Protein AF-A0A9D0C7S3-F1 (afdb_monomer_lite)

Structure (mmCIF, N/CA/C/O backbone):
data_AF-A0A9D0C7S3-F1
#
_entry.id   AF-A0A9D0C7S3-F1
#
loop_
_atom_site.group_PDB
_atom_site.id
_atom_site.type_symbol
_atom_site.label_atom_id
_atom_site.label_alt_id
_atom_site.label_comp_id
_atom_site.label_asym_id
_atom_site.label_entity_id
_atom_site.label_seq_id
_atom_site.pdbx_PDB_ins_code
_atom_site.Cartn_x
_atom_site.Cartn_y
_atom_site.Cartn_z
_atom_site.occupancy
_atom_site.B_iso_or_equiv
_atom_site.auth_seq_id
_atom_site.auth_comp_id
_atom_site.auth_asym_id
_atom_site.auth_atom_id
_atom_site.pdbx_PDB_model_num
ATOM 1 N N . ALA A 1 1 ? 7.004 -6.379 -4.469 1.00 51.72 1 ALA A N 1
ATOM 2 C CA . ALA A 1 1 ? 7.384 -7.611 -3.752 1.00 51.72 1 ALA A CA 1
ATOM 3 C C . ALA A 1 1 ? 6.707 -8.808 -4.405 1.00 51.72 1 ALA A C 1
ATOM 5 O O . ALA A 1 1 ? 7.232 -9.228 -5.417 1.00 51.72 1 ALA A O 1
ATOM 6 N N . ALA A 1 2 ? 5.529 -9.273 -3.965 1.00 54.81 2 ALA A N 1
ATOM 7 C CA . ALA A 1 2 ? 4.879 -10.449 -4.567 1.00 54.81 2 ALA A CA 1
ATOM 8 C C . ALA A 1 2 ? 4.613 -10.306 -6.079 1.00 54.81 2 ALA A C 1
ATOM 10 O O . ALA A 1 2 ? 5.083 -11.131 -6.844 1.00 54.81 2 ALA A O 1
ATOM 11 N N . ALA A 1 3 ? 3.958 -9.227 -6.527 1.00 59.25 3 ALA A N 1
ATOM 12 C CA . ALA A 1 3 ? 3.681 -9.011 -7.956 1.00 59.25 3 ALA A CA 1
ATOM 13 C C . ALA A 1 3 ? 4.949 -8.980 -8.833 1.00 59.25 3 ALA A C 1
ATOM 15 O O . ALA A 1 3 ? 4.932 -9.460 -9.954 1.00 59.25 3 ALA A O 1
ATOM 16 N N . GLN A 1 4 ? 6.053 -8.462 -8.291 1.00 62.53 4 GLN A N 1
ATOM 17 C CA . GLN A 1 4 ? 7.332 -8.373 -8.995 1.00 62.53 4 GLN A CA 1
ATOM 18 C C . GLN A 1 4 ? 8.032 -9.739 -9.031 1.00 62.53 4 GLN A C 1
ATOM 20 O O . GLN A 1 4 ? 8.430 -10.186 -10.090 1.00 62.53 4 GLN A O 1
ATOM 25 N N . ALA A 1 5 ? 8.055 -10.462 -7.904 1.00 66.69 5 ALA A N 1
ATOM 26 C CA . ALA A 1 5 ? 8.609 -11.812 -7.831 1.00 66.69 5 ALA A CA 1
ATOM 27 C C . ALA A 1 5 ? 7.853 -12.809 -8.727 1.00 66.69 5 ALA A C 1
ATOM 29 O O . ALA A 1 5 ? 8.477 -13.604 -9.419 1.00 66.69 5 ALA A O 1
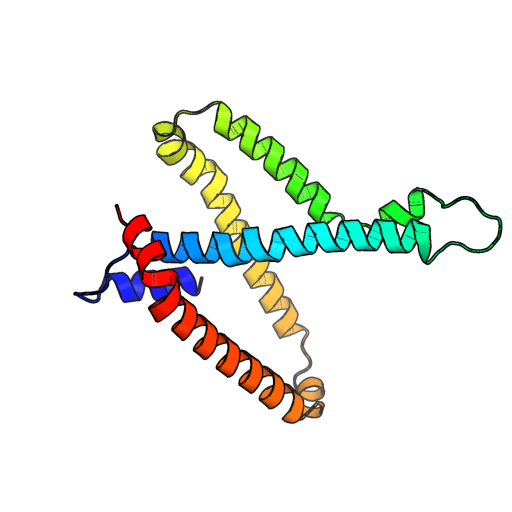ATOM 30 N N . TYR A 1 6 ? 6.516 -12.758 -8.744 1.00 64.44 6 TYR A N 1
ATOM 31 C CA . TYR A 1 6 ? 5.710 -13.614 -9.619 1.00 64.44 6 TYR A CA 1
ATOM 32 C C . TYR A 1 6 ? 5.782 -13.180 -11.090 1.00 64.44 6 TYR A C 1
ATOM 34 O O . TYR A 1 6 ? 5.777 -14.044 -11.961 1.00 64.44 6 TYR A O 1
ATOM 42 N N . GLY A 1 7 ? 5.902 -11.877 -11.369 1.00 63.47 7 GLY A N 1
ATOM 43 C CA . GLY A 1 7 ? 6.165 -11.364 -12.715 1.00 63.47 7 GLY A CA 1
ATOM 44 C C . GLY A 1 7 ? 7.500 -11.868 -13.269 1.00 63.47 7 GLY A C 1
ATOM 45 O O . GLY A 1 7 ? 7.532 -12.428 -14.359 1.00 63.47 7 GLY A O 1
ATOM 46 N N . ASP A 1 8 ? 8.578 -11.771 -12.487 1.00 65.81 8 ASP A N 1
ATOM 47 C CA . ASP A 1 8 ? 9.913 -12.244 -12.878 1.00 65.81 8 ASP A CA 1
ATOM 48 C C . ASP A 1 8 ? 9.941 -13.766 -13.111 1.00 65.81 8 ASP A C 1
ATOM 50 O O . ASP A 1 8 ? 10.595 -14.247 -14.036 1.00 65.81 8 ASP A O 1
ATOM 54 N N . MET A 1 9 ? 9.193 -14.542 -12.317 1.00 63.41 9 MET A N 1
ATOM 55 C CA . MET A 1 9 ? 9.040 -15.990 -12.526 1.00 63.41 9 MET A CA 1
ATOM 56 C C . MET A 1 9 ? 8.256 -16.317 -13.805 1.00 63.41 9 MET A C 1
ATOM 58 O O . MET A 1 9 ? 8.630 -17.238 -14.529 1.00 63.41 9 MET A O 1
ATOM 62 N N . ALA A 1 10 ? 7.193 -15.563 -14.103 1.00 62.16 10 ALA A N 1
ATOM 63 C CA . ALA A 1 10 ? 6.387 -15.749 -15.309 1.00 62.16 10 ALA A CA 1
ATOM 64 C C . ALA A 1 10 ? 7.137 -15.347 -16.593 1.00 62.16 10 ALA A C 1
ATOM 66 O O . ALA A 1 10 ? 6.912 -15.956 -17.635 1.00 62.16 10 ALA A O 1
ATOM 67 N N . ALA A 1 11 ? 8.084 -14.404 -16.508 1.00 59.38 11 ALA A N 1
ATOM 68 C CA . ALA A 1 11 ? 8.926 -13.974 -17.630 1.00 59.38 11 ALA A CA 1
ATOM 69 C C . ALA A 1 11 ? 9.761 -15.104 -18.259 1.00 59.38 11 ALA A C 1
ATOM 71 O O . ALA A 1 11 ? 10.157 -15.015 -19.417 1.00 59.38 11 ALA A O 1
ATOM 72 N N . HIS A 1 12 ? 10.050 -16.158 -17.490 1.00 60.78 12 HIS A N 1
ATOM 73 C CA . HIS A 1 12 ? 10.902 -17.272 -17.911 1.00 60.78 12 HIS A CA 1
ATOM 74 C C . HIS A 1 12 ? 10.109 -18.459 -18.489 1.00 60.78 12 HIS A C 1
ATOM 76 O O . HIS A 1 12 ? 10.708 -19.470 -18.859 1.00 60.78 12 HIS A O 1
ATOM 82 N N . VAL A 1 13 ? 8.775 -18.362 -18.576 1.00 66.50 13 VAL A N 1
ATOM 83 C CA . VAL A 1 13 ? 7.910 -19.424 -19.108 1.00 66.50 13 VAL A CA 1
ATOM 84 C C . VAL A 1 13 ? 7.493 -19.084 -20.547 1.00 66.50 13 VAL A C 1
ATOM 86 O O . VAL A 1 13 ? 6.809 -18.081 -20.762 1.00 66.50 13 VAL A O 1
ATOM 89 N N . PRO A 1 14 ? 7.859 -19.900 -21.555 1.00 49.22 14 PRO A N 1
ATOM 90 C CA . PRO A 1 14 ? 7.465 -19.645 -22.936 1.00 49.22 14 PRO A CA 1
ATOM 91 C C . PRO A 1 14 ? 5.946 -19.808 -23.107 1.00 49.22 14 PRO A C 1
ATOM 93 O O . PRO A 1 14 ? 5.389 -20.850 -22.768 1.00 49.22 14 PRO A O 1
ATOM 96 N N . GLY A 1 15 ? 5.282 -18.781 -23.652 1.00 60.31 15 GLY A N 1
ATOM 97 C CA . GLY A 1 15 ? 3.849 -18.805 -23.986 1.00 60.31 15 GLY A CA 1
ATOM 98 C C . GLY A 1 15 ? 2.935 -17.916 -23.134 1.00 60.31 15 GLY A C 1
ATOM 99 O O . GLY A 1 15 ? 1.729 -17.925 -23.366 1.00 60.31 15 GLY A O 1
ATOM 100 N N . ILE A 1 16 ? 3.468 -17.137 -22.184 1.00 59.12 16 ILE A N 1
ATOM 101 C CA . ILE A 1 16 ? 2.689 -16.135 -21.438 1.00 59.12 16 ILE A CA 1
ATOM 102 C C . ILE A 1 16 ? 2.836 -14.766 -22.129 1.00 59.12 16 ILE A C 1
ATOM 104 O O . ILE A 1 16 ? 3.937 -14.216 -22.131 1.00 59.12 16 ILE A O 1
ATOM 108 N N . PRO A 1 17 ? 1.771 -14.201 -22.727 1.00 57.56 17 PRO A N 1
ATOM 109 C CA . PRO A 1 17 ? 1.800 -12.827 -23.223 1.00 57.56 17 PRO A CA 1
ATOM 110 C C . PRO A 1 17 ? 1.793 -11.825 -22.051 1.00 57.56 17 PRO A C 1
ATOM 112 O O . PRO A 1 17 ? 0.954 -11.933 -21.155 1.00 57.56 17 PRO A O 1
ATOM 115 N N . GLY A 1 18 ? 2.713 -10.853 -22.067 1.00 60.31 18 GLY A N 1
ATOM 116 C CA . GLY A 1 18 ? 2.816 -9.755 -21.088 1.00 60.31 18 GLY A CA 1
ATOM 117 C C . GLY A 1 18 ? 4.186 -9.649 -20.404 1.00 60.31 18 GLY A C 1
ATOM 118 O O . GLY A 1 18 ? 4.882 -10.649 -20.230 1.00 60.31 18 GLY A O 1
ATOM 119 N N . SER A 1 19 ? 4.591 -8.435 -20.016 1.00 66.69 19 SER A N 1
ATOM 120 C CA . SER A 1 19 ? 5.846 -8.203 -19.287 1.00 66.69 19 SER A CA 1
ATOM 121 C C . SER A 1 19 ? 5.642 -8.223 -17.758 1.00 66.69 19 SER A C 1
ATOM 123 O O . SER A 1 19 ? 4.546 -7.931 -17.266 1.00 66.69 19 SER A O 1
ATOM 125 N N . PRO A 1 20 ? 6.686 -8.522 -16.957 1.00 65.44 20 PRO A N 1
ATOM 126 C CA . PRO A 1 20 ? 6.638 -8.399 -15.493 1.00 65.44 20 PRO A CA 1
ATOM 127 C C . PRO A 1 20 ? 6.241 -6.998 -15.033 1.00 65.44 20 PRO A C 1
ATOM 129 O O . PRO A 1 20 ? 5.558 -6.830 -14.018 1.00 65.44 20 PRO A O 1
ATOM 132 N N . ASP A 1 21 ? 6.651 -5.995 -15.807 1.00 66.12 21 ASP A N 1
ATOM 133 C CA . ASP A 1 21 ? 6.321 -4.606 -15.559 1.00 66.12 21 ASP A CA 1
ATOM 134 C C . ASP A 1 21 ? 4.814 -4.380 -15.681 1.00 66.12 21 ASP A C 1
ATOM 136 O O . ASP A 1 21 ? 4.244 -3.753 -14.794 1.00 66.12 2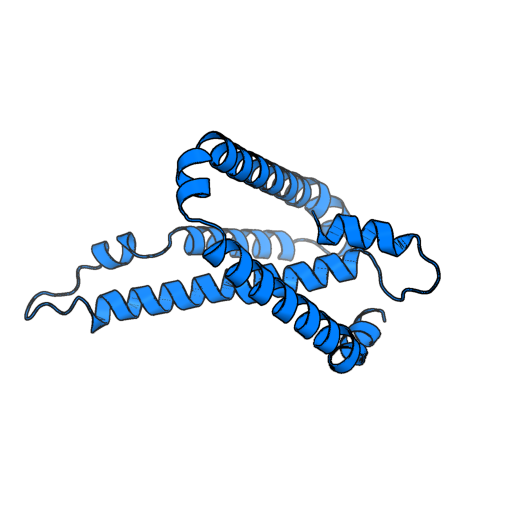1 ASP A O 1
ATOM 140 N N . ASP A 1 22 ? 4.131 -4.962 -16.670 1.00 67.94 22 ASP A N 1
ATOM 141 C CA . ASP A 1 22 ? 2.675 -4.819 -16.848 1.00 67.94 22 ASP A CA 1
ATOM 142 C C . ASP A 1 22 ? 1.891 -5.368 -15.654 1.00 67.94 22 ASP A C 1
ATOM 144 O O . ASP A 1 22 ? 0.934 -4.745 -15.183 1.00 67.94 22 ASP A O 1
ATOM 148 N N . ALA A 1 23 ? 2.342 -6.488 -15.082 1.00 68.50 23 ALA A N 1
ATOM 149 C CA . ALA A 1 23 ? 1.760 -7.041 -13.862 1.00 68.50 23 ALA A CA 1
ATOM 150 C C . ALA A 1 23 ? 1.973 -6.109 -12.655 1.00 68.50 23 ALA A C 1
ATOM 152 O O . ALA A 1 23 ? 1.072 -5.913 -11.830 1.00 68.50 23 ALA A O 1
ATOM 153 N N . VAL A 1 24 ? 3.152 -5.490 -12.548 1.00 69.56 24 VAL A N 1
ATOM 154 C CA . VAL A 1 24 ? 3.460 -4.512 -11.497 1.00 69.56 24 VAL A CA 1
ATOM 155 C C . VAL A 1 24 ? 2.672 -3.213 -11.695 1.00 69.56 24 VAL A C 1
ATOM 157 O O . VAL A 1 24 ? 2.178 -2.655 -10.708 1.00 69.56 24 VAL A O 1
ATOM 160 N N . TRP A 1 25 ? 2.505 -2.744 -12.932 1.00 68.56 25 TRP A N 1
ATOM 161 C CA . TRP A 1 25 ? 1.705 -1.573 -13.288 1.00 68.56 25 TRP A CA 1
ATOM 162 C C . TRP A 1 25 ? 0.230 -1.812 -12.992 1.00 68.56 25 TRP A C 1
ATOM 164 O O . TRP A 1 25 ? -0.367 -1.027 -12.254 1.00 68.56 25 TRP A O 1
ATOM 174 N N . GLY A 1 26 ? -0.331 -2.932 -13.451 1.00 69.75 26 GLY A N 1
ATOM 175 C CA . GLY A 1 26 ? -1.708 -3.335 -13.171 1.00 69.75 26 GLY A CA 1
ATOM 176 C C . GLY A 1 26 ? -1.978 -3.464 -11.671 1.00 69.75 26 GLY A C 1
ATOM 177 O O . GLY A 1 26 ? -2.943 -2.898 -11.155 1.00 69.75 26 GLY A O 1
ATOM 178 N N . PHE A 1 27 ? -1.077 -4.112 -10.926 1.00 72.88 27 PHE A N 1
ATOM 179 C CA . PHE A 1 27 ? -1.181 -4.197 -9.468 1.00 72.88 27 PHE A CA 1
ATOM 180 C C . PHE A 1 27 ? -1.101 -2.824 -8.790 1.00 72.88 27 PHE A C 1
ATOM 182 O O . PHE A 1 27 ? -1.840 -2.555 -7.842 1.00 72.88 27 PHE A O 1
ATOM 189 N N . THR A 1 28 ? -0.213 -1.944 -9.256 1.00 67.88 28 THR A N 1
ATOM 190 C CA . THR A 1 28 ? -0.059 -0.591 -8.704 1.00 67.88 28 THR A CA 1
ATOM 191 C C . THR A 1 28 ? -1.300 0.256 -8.976 1.00 67.88 28 THR A C 1
ATOM 193 O O . THR A 1 28 ? -1.792 0.911 -8.059 1.00 67.88 28 THR A O 1
ATOM 196 N N . LEU A 1 29 ? -1.855 0.191 -10.186 1.00 69.75 29 LEU A N 1
ATOM 197 C CA . LEU A 1 29 ? -3.106 0.857 -10.545 1.00 69.75 29 LEU A CA 1
ATOM 198 C C . LEU A 1 29 ? -4.261 0.360 -9.674 1.00 69.75 29 LEU A C 1
ATOM 200 O O . LEU A 1 29 ? -4.919 1.151 -9.010 1.00 69.75 29 LEU A O 1
ATOM 204 N N . MET A 1 30 ? -4.463 -0.950 -9.585 1.00 72.38 30 MET A N 1
ATOM 205 C CA . MET A 1 30 ? -5.564 -1.526 -8.809 1.00 72.38 30 MET A CA 1
ATOM 206 C C . MET A 1 30 ? -5.442 -1.230 -7.310 1.00 72.38 30 MET A C 1
ATOM 208 O O . MET A 1 30 ? -6.403 -0.829 -6.655 1.00 72.38 30 MET A O 1
ATOM 212 N N . LYS A 1 31 ? -4.250 -1.426 -6.742 1.00 73.31 31 LYS A N 1
ATOM 213 C CA . LYS A 1 31 ? -4.049 -1.358 -5.294 1.00 73.31 31 LYS A CA 1
ATOM 214 C C . LYS A 1 31 ? -3.784 0.060 -4.805 1.00 73.31 31 LYS A C 1
ATOM 216 O O . LYS A 1 31 ? -4.434 0.512 -3.870 1.00 73.31 31 LYS A O 1
ATOM 221 N N . VAL A 1 32 ? -2.830 0.757 -5.413 1.00 67.88 32 VAL A N 1
ATOM 222 C CA . VAL A 1 32 ? -2.406 2.076 -4.929 1.00 67.88 32 VAL A CA 1
ATOM 223 C C . VAL A 1 32 ? -3.388 3.139 -5.404 1.00 67.88 32 VAL A C 1
ATOM 225 O O . VAL A 1 32 ? -3.908 3.896 -4.590 1.00 67.88 32 VAL A O 1
ATOM 228 N N . VAL A 1 33 ? -3.703 3.162 -6.702 1.00 64.12 33 VAL A N 1
ATOM 229 C CA . VAL A 1 33 ? -4.628 4.162 -7.259 1.00 64.12 33 VAL A CA 1
ATOM 230 C C . VAL A 1 33 ? -6.084 3.794 -6.954 1.00 64.12 33 VAL A C 1
ATOM 232 O O . VAL A 1 33 ? -6.858 4.638 -6.521 1.00 64.12 33 VAL A O 1
ATOM 235 N N . GLY A 1 34 ? -6.463 2.528 -7.115 1.00 68.38 34 GLY A N 1
ATOM 236 C CA . GLY A 1 34 ? -7.849 2.083 -6.965 1.00 68.38 34 GLY A CA 1
ATOM 237 C C . GLY A 1 34 ? -8.315 1.887 -5.523 1.00 68.38 34 GLY A C 1
ATOM 238 O O . GLY A 1 34 ? -9.472 2.138 -5.217 1.00 68.38 34 GLY A O 1
ATOM 239 N N . ARG A 1 35 ? -7.451 1.462 -4.600 1.00 74.50 35 ARG A N 1
ATOM 240 C CA . ARG A 1 35 ? -7.867 1.235 -3.207 1.00 74.50 35 ARG A CA 1
ATOM 241 C C . ARG A 1 35 ? -7.338 2.311 -2.276 1.00 74.50 35 ARG A C 1
ATOM 243 O O . ARG A 1 35 ? -8.117 2.905 -1.538 1.00 74.50 35 ARG A O 1
ATOM 250 N N . ASP A 1 36 ? -6.034 2.569 -2.299 1.00 75.69 36 ASP A N 1
ATOM 251 C CA . ASP A 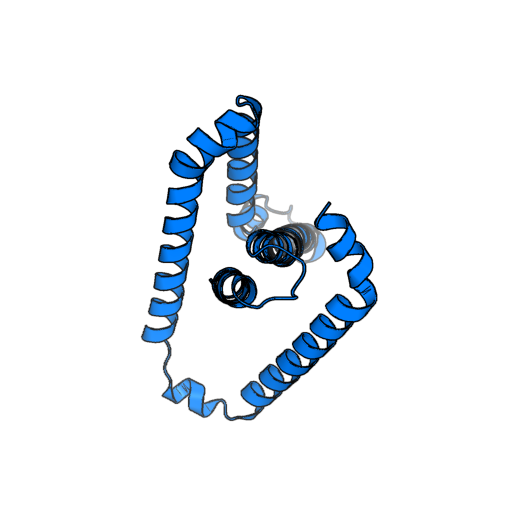1 36 ? -5.419 3.428 -1.285 1.00 75.69 36 ASP A CA 1
ATOM 252 C C . ASP A 1 36 ? -5.850 4.908 -1.445 1.00 75.69 36 ASP A C 1
ATOM 254 O O . ASP A 1 36 ? -6.155 5.562 -0.445 1.00 75.69 36 ASP A O 1
ATOM 258 N N . ILE A 1 37 ? -6.000 5.419 -2.678 1.00 73.75 37 ILE A N 1
ATOM 259 C CA . ILE A 1 37 ? -6.556 6.770 -2.924 1.00 73.75 37 ILE A CA 1
ATOM 260 C C . ILE A 1 37 ? -8.039 6.848 -2.540 1.00 73.75 37 ILE A C 1
ATOM 262 O O . ILE A 1 37 ? -8.451 7.802 -1.878 1.00 73.75 37 ILE A O 1
ATOM 266 N N . TRP A 1 38 ? -8.843 5.844 -2.900 1.00 76.81 38 TRP A N 1
ATOM 267 C CA . TRP A 1 38 ? -10.271 5.820 -2.569 1.00 76.81 38 TRP A CA 1
ATOM 268 C C . TRP A 1 38 ? -10.524 5.770 -1.061 1.00 76.81 38 TRP A C 1
ATOM 270 O O . TRP A 1 38 ? -11.434 6.445 -0.583 1.00 76.81 38 TRP A O 1
ATOM 280 N N . ILE A 1 39 ? -9.695 5.054 -0.295 1.00 78.38 39 ILE A N 1
ATOM 281 C CA . ILE A 1 39 ? -9.733 5.101 1.175 1.00 78.38 39 ILE A CA 1
ATOM 282 C C . ILE A 1 39 ? -9.467 6.528 1.673 1.00 78.38 39 ILE A C 1
ATOM 284 O O . ILE A 1 39 ? -10.168 6.993 2.569 1.00 78.38 39 ILE A O 1
ATOM 288 N N . GLY A 1 40 ? -8.504 7.246 1.084 1.00 73.19 40 GLY A N 1
ATOM 289 C CA . GLY A 1 40 ? -8.236 8.649 1.414 1.00 73.19 40 GLY A CA 1
ATOM 290 C C . GLY A 1 40 ? -9.437 9.568 1.158 1.00 73.19 40 GLY A C 1
ATOM 291 O O . GLY A 1 40 ? -9.790 10.371 2.022 1.00 73.19 40 GLY A O 1
ATOM 292 N N . ILE A 1 41 ? -10.105 9.404 0.011 1.00 79.25 41 ILE A N 1
ATOM 293 C CA . ILE A 1 41 ? -11.318 10.157 -0.350 1.00 79.25 41 ILE A CA 1
ATOM 294 C C . ILE A 1 41 ? -12.454 9.854 0.633 1.00 79.25 41 ILE A C 1
ATOM 296 O O . ILE A 1 41 ? -13.039 10.774 1.203 1.00 79.25 41 ILE A O 1
ATOM 300 N N . TRP A 1 42 ? -12.746 8.576 0.887 1.00 80.50 42 TRP A N 1
ATOM 301 C CA . TRP A 1 42 ? -13.799 8.181 1.825 1.00 80.50 42 TRP A CA 1
ATOM 302 C C . TRP A 1 42 ? -13.512 8.642 3.251 1.00 80.50 42 TRP A C 1
ATOM 304 O O . TRP A 1 42 ? -14.428 9.067 3.949 1.00 80.50 42 TRP A O 1
ATOM 314 N N . ALA A 1 43 ? -12.253 8.629 3.681 1.00 75.06 43 ALA A N 1
ATOM 315 C CA . ALA A 1 43 ? -11.879 9.141 4.990 1.00 75.06 43 ALA A CA 1
ATOM 316 C C . ALA A 1 43 ? -12.064 10.667 5.095 1.00 75.06 43 ALA A C 1
ATOM 318 O O . ALA A 1 43 ? -12.506 11.153 6.135 1.00 75.06 43 ALA A O 1
ATOM 319 N N . PHE A 1 44 ? -11.805 11.425 4.022 1.00 73.06 44 PHE A N 1
ATOM 320 C CA . PHE A 1 44 ? -12.120 12.857 3.961 1.00 73.06 44 PHE A CA 1
ATOM 321 C C . PHE A 1 44 ? -13.631 13.115 4.030 1.00 73.06 44 PHE A C 1
ATOM 323 O O . PHE A 1 44 ? -14.079 13.933 4.833 1.00 73.06 44 PHE A O 1
ATOM 330 N N . VAL A 1 45 ? -14.423 12.363 3.259 1.00 80.75 45 VAL A N 1
ATOM 331 C CA . VAL A 1 45 ? -15.893 12.432 3.295 1.00 80.75 45 VAL A CA 1
ATOM 332 C C . VAL A 1 45 ? -16.415 12.116 4.698 1.00 80.75 45 VAL A C 1
ATOM 334 O O . VAL A 1 45 ? -17.206 12.880 5.247 1.00 80.75 45 VAL A O 1
ATOM 337 N N . MET A 1 46 ? -15.926 11.046 5.327 1.00 76.88 46 MET A N 1
ATOM 338 C CA . MET A 1 46 ? -16.315 10.665 6.687 1.00 76.88 46 MET A CA 1
ATOM 339 C C . MET A 1 46 ? -15.887 11.698 7.734 1.00 76.88 46 MET A C 1
ATOM 341 O O . MET A 1 46 ? -16.635 11.933 8.680 1.00 76.88 46 MET A O 1
ATOM 345 N N . ALA A 1 47 ? -14.740 12.366 7.567 1.00 70.31 47 ALA A N 1
ATOM 346 C CA . ALA A 1 47 ? -14.334 13.467 8.440 1.00 70.31 47 ALA A CA 1
ATOM 347 C C . ALA A 1 47 ? -15.295 14.666 8.329 1.00 70.31 47 ALA A C 1
ATOM 349 O O . ALA A 1 47 ? -15.702 15.223 9.349 1.00 70.31 47 ALA A O 1
ATOM 350 N N . ILE A 1 48 ? -15.726 15.027 7.115 1.00 70.56 48 ILE A N 1
ATOM 351 C CA . ILE A 1 48 ? -16.727 16.086 6.897 1.00 70.56 48 ILE A CA 1
ATOM 352 C C . ILE A 1 48 ? -18.079 15.685 7.495 1.00 70.56 48 ILE A C 1
ATOM 354 O O . ILE A 1 48 ? -18.684 16.470 8.222 1.00 70.56 48 ILE A O 1
ATOM 358 N N . ILE A 1 49 ? -18.547 14.460 7.243 1.00 75.88 49 ILE A N 1
ATOM 359 C CA . ILE A 1 49 ? -19.822 13.962 7.781 1.00 75.88 49 ILE A CA 1
ATOM 360 C C . ILE A 1 49 ? -19.782 13.924 9.310 1.00 75.88 49 ILE A C 1
ATOM 362 O O . ILE A 1 49 ? -20.700 14.412 9.965 1.00 75.88 49 ILE A O 1
ATOM 366 N N . SER A 1 50 ? -18.708 13.395 9.896 1.00 68.94 50 SER A N 1
ATOM 367 C CA . SER A 1 50 ? -18.540 13.331 11.347 1.00 68.94 50 SER A CA 1
ATOM 368 C C . SER A 1 50 ? -18.615 14.719 11.983 1.0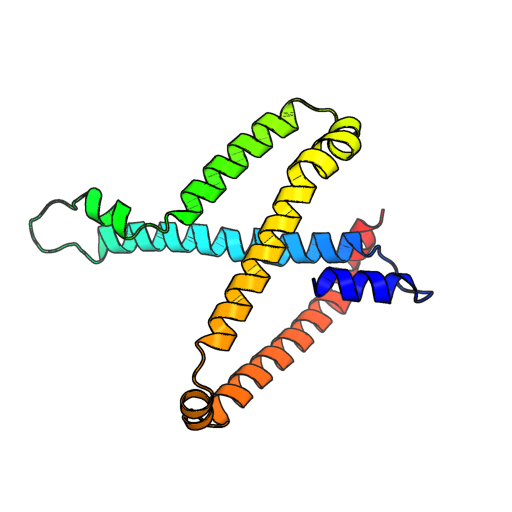0 68.94 50 SER A C 1
ATOM 370 O O . SER A 1 50 ? -19.274 14.895 13.003 1.00 68.94 50 SER A O 1
ATOM 372 N N . THR A 1 51 ? -17.999 15.716 11.356 1.00 63.62 51 THR A N 1
ATOM 373 C CA . THR A 1 51 ? -17.898 17.073 11.909 1.00 63.62 51 THR A CA 1
ATOM 374 C C . THR A 1 51 ? -19.127 17.934 11.621 1.00 63.62 51 THR A C 1
ATOM 376 O O . THR A 1 51 ? -19.458 18.813 12.413 1.00 63.62 51 THR A O 1
ATOM 379 N N . THR A 1 52 ? -19.844 17.664 10.528 1.00 65.56 52 THR A N 1
ATOM 380 C CA . THR A 1 52 ? -21.034 18.431 10.119 1.00 65.56 52 THR A CA 1
ATOM 381 C C . THR A 1 52 ? -22.331 17.834 10.667 1.00 65.56 52 THR A C 1
ATOM 383 O O . THR A 1 52 ? -23.279 18.567 10.954 1.00 65.56 52 THR A O 1
ATOM 386 N N . PHE A 1 53 ? -22.393 16.507 10.801 1.00 63.69 53 PHE A N 1
ATOM 387 C CA . PHE A 1 53 ? -23.624 15.778 11.108 1.00 63.69 53 PHE A CA 1
ATOM 388 C C . PHE A 1 53 ? -23.592 15.088 12.476 1.00 63.69 53 PHE A C 1
ATOM 390 O O . PHE A 1 53 ? -24.570 15.180 13.211 1.00 63.69 53 PHE A O 1
ATOM 397 N N . TRP A 1 54 ? -22.484 14.433 12.845 1.00 61.72 54 TRP A N 1
ATOM 398 C CA . TRP A 1 54 ? -22.417 13.619 14.069 1.00 61.72 54 TRP A CA 1
ATOM 399 C C . TRP A 1 54 ? -22.095 14.433 15.334 1.00 61.72 54 TRP A C 1
ATOM 401 O O . TRP A 1 54 ? -22.693 14.199 16.378 1.00 61.72 54 TRP A O 1
ATOM 411 N N . ASP A 1 55 ? -21.218 15.437 15.242 1.00 56.78 55 ASP A N 1
ATOM 412 C CA . ASP A 1 55 ? -20.849 16.307 16.376 1.00 56.78 55 ASP A CA 1
ATOM 413 C C . ASP A 1 55 ? -21.685 17.588 16.502 1.00 56.78 55 ASP A C 1
ATOM 415 O O . ASP A 1 55 ? -21.307 18.537 17.194 1.00 56.78 55 ASP A O 1
ATOM 419 N N . ARG A 1 56 ? -22.877 17.626 15.897 1.00 55.41 56 ARG A N 1
ATOM 420 C CA . ARG A 1 56 ? -23.863 18.679 16.175 1.00 55.41 56 ARG A CA 1
ATOM 421 C C . ARG A 1 56 ? -24.430 18.510 17.594 1.00 55.41 56 ARG A C 1
ATOM 423 O O . ARG A 1 56 ? -25.577 18.117 17.785 1.00 55.41 56 ARG A O 1
ATOM 430 N N . LYS A 1 57 ? -23.646 18.852 18.620 1.00 53.22 57 LYS A N 1
ATOM 431 C CA . LYS A 1 57 ? -24.191 19.151 19.949 1.00 53.22 57 LYS A CA 1
ATOM 432 C C . LYS A 1 57 ? -24.922 20.488 19.876 1.00 53.22 57 LYS A C 1
ATOM 434 O O . LYS A 1 57 ? -24.359 21.496 19.452 1.00 53.22 57 LYS A O 1
ATOM 439 N N . SER A 1 58 ? -26.196 20.455 20.262 1.00 47.19 58 SER A N 1
ATOM 440 C CA . SER A 1 58 ? -27.121 21.589 20.298 1.00 47.19 58 SER A CA 1
ATOM 441 C C . SER A 1 58 ? -26.427 22.891 20.736 1.00 47.19 58 SER A C 1
ATOM 443 O O . SER A 1 58 ? -25.970 23.008 21.870 1.00 47.19 58 SER A O 1
ATOM 445 N N . GLY A 1 59 ? -26.317 23.855 19.816 1.00 57.22 59 GLY A N 1
ATOM 446 C CA . GLY A 1 59 ? -25.982 25.250 20.123 1.00 57.22 59 GLY A CA 1
ATOM 447 C C . GLY A 1 59 ? -24.512 25.689 20.077 1.00 57.22 59 GLY A C 1
ATOM 448 O O . GLY A 1 59 ? -24.273 26.882 20.234 1.00 57.22 59 GLY A O 1
ATOM 449 N N . THR A 1 60 ? -23.524 24.819 19.823 1.00 58.41 60 THR A N 1
ATOM 450 C CA . THR A 1 60 ? -22.107 25.256 19.725 1.00 58.41 60 THR A CA 1
ATOM 451 C C . THR A 1 60 ? -21.580 25.146 18.293 1.00 58.41 60 THR A C 1
ATOM 453 O O . THR A 1 60 ? -21.811 24.148 17.614 1.00 58.41 60 THR A O 1
ATOM 456 N N . LYS A 1 61 ? -20.897 26.193 17.804 1.00 59.72 61 LYS A N 1
ATOM 457 C CA . LYS A 1 61 ? -20.296 26.210 16.459 1.00 59.72 61 LYS A CA 1
ATOM 458 C C . LYS A 1 61 ? -19.261 25.075 16.340 1.00 59.72 61 LYS A C 1
ATOM 460 O O . LYS A 1 61 ? -18.482 24.907 17.279 1.00 59.72 61 LYS A O 1
ATOM 465 N N . PRO A 1 62 ? -19.211 24.336 15.215 1.00 58.06 62 PRO A N 1
ATOM 466 C CA . PRO A 1 62 ? -18.194 23.309 15.001 1.00 58.06 62 PRO A CA 1
ATOM 467 C C . PRO A 1 62 ? -16.804 23.932 15.125 1.00 58.06 62 PRO A C 1
ATOM 469 O O . PRO A 1 62 ? -16.522 24.925 14.452 1.00 58.06 62 PRO A O 1
ATOM 472 N N . ASN A 1 63 ? -15.947 23.389 15.991 1.00 64.56 63 ASN A N 1
ATOM 473 C CA . ASN A 1 63 ? -14.580 23.876 16.127 1.00 64.56 63 ASN A CA 1
ATOM 474 C C . ASN A 1 63 ? -13.747 23.343 14.945 1.00 64.56 63 ASN A C 1
ATOM 476 O O . ASN A 1 63 ? -13.545 22.128 14.860 1.00 64.56 63 ASN A O 1
ATOM 480 N N . PRO A 1 64 ? -13.220 24.202 14.050 1.00 66.38 64 PRO A N 1
ATOM 481 C CA . PRO A 1 64 ? -12.393 23.763 12.923 1.00 66.38 64 PRO A CA 1
ATOM 482 C C . PRO A 1 64 ? -11.167 22.948 13.364 1.00 66.38 64 PRO A C 1
ATOM 484 O O . PRO A 1 64 ? -10.679 22.101 12.616 1.00 66.38 64 PRO A O 1
ATOM 487 N N . ALA A 1 65 ? -10.697 23.157 14.599 1.00 70.19 65 ALA A N 1
ATOM 488 C CA . ALA A 1 65 ? -9.589 22.405 15.172 1.00 70.19 65 ALA A CA 1
ATOM 489 C C . ALA A 1 65 ? -9.907 20.908 15.343 1.00 70.19 65 ALA A C 1
ATOM 491 O O . ALA A 1 65 ? -9.022 20.075 15.168 1.00 70.19 65 ALA A O 1
ATOM 492 N N . GLU A 1 66 ? -11.154 20.537 15.639 1.00 68.75 66 GLU A N 1
ATOM 493 C CA . GLU A 1 66 ? -11.535 19.133 15.841 1.00 68.75 66 GLU A CA 1
ATOM 494 C C . GLU A 1 66 ? -11.571 18.354 14.517 1.00 68.75 66 GLU A C 1
ATOM 496 O O . GLU A 1 66 ? -11.147 17.197 14.454 1.00 68.75 66 GLU A O 1
ATOM 501 N N . ILE A 1 67 ? -11.961 19.032 13.433 1.00 68.12 67 ILE A N 1
ATOM 502 C CA . ILE A 1 67 ? -11.899 18.508 12.061 1.00 68.12 67 ILE A CA 1
ATOM 503 C C . ILE A 1 67 ? -10.456 18.142 11.706 1.00 68.12 67 ILE A C 1
ATOM 505 O O . ILE A 1 67 ? -10.184 17.046 11.216 1.00 68.12 67 ILE A O 1
ATOM 509 N N . TRP A 1 68 ? -9.517 19.037 12.018 1.00 73.62 68 TRP A N 1
ATOM 510 C CA . TRP A 1 68 ? -8.096 18.838 11.742 1.00 73.62 68 TRP A CA 1
ATOM 511 C C . TRP A 1 68 ? -7.474 17.677 12.534 1.00 73.62 68 TRP A C 1
ATOM 513 O O . TRP A 1 68 ? -6.565 17.004 12.044 1.00 73.62 68 TRP A O 1
ATOM 523 N N . TRP A 1 69 ? -7.956 17.410 13.752 1.00 72.75 69 TRP A N 1
ATOM 524 C CA . TRP A 1 69 ? -7.474 16.294 14.572 1.00 72.75 69 TRP A CA 1
ATOM 525 C C . TRP A 1 69 ? -7.959 14.929 14.088 1.00 72.75 69 TRP A C 1
ATOM 527 O O . TRP A 1 69 ? -7.205 13.961 14.178 1.00 72.75 69 TRP A O 1
ATOM 537 N N . ARG A 1 70 ? -9.186 14.852 13.561 1.00 71.44 70 ARG A N 1
ATOM 538 C CA . ARG A 1 70 ? -9.762 13.610 13.020 1.00 71.44 70 ARG A CA 1
ATOM 539 C C . ARG A 1 70 ? -9.341 13.337 11.583 1.00 71.44 70 ARG A C 1
ATOM 541 O O . ARG A 1 70 ? -9.374 12.188 11.146 1.00 71.44 70 ARG A O 1
ATOM 548 N N . PHE A 1 71 ? -8.956 14.378 10.846 1.00 71.50 71 PHE A N 1
ATOM 549 C CA . PHE A 1 71 ? -8.546 14.228 9.462 1.00 71.50 71 PHE A CA 1
ATOM 550 C C . PHE A 1 71 ? -7.280 13.357 9.352 1.00 71.50 71 PHE A C 1
ATOM 552 O O . PHE A 1 71 ? -6.279 13.625 10.027 1.00 71.50 71 PHE A O 1
ATOM 559 N N . PRO A 1 72 ? -7.277 12.327 8.488 1.00 72.94 72 PRO A N 1
ATOM 560 C CA . PRO A 1 72 ? -6.094 11.515 8.226 1.00 72.94 72 PRO A CA 1
ATOM 561 C C . PRO A 1 72 ? -4.985 12.343 7.562 1.00 72.94 72 PRO A C 1
ATOM 563 O O . PRO A 1 72 ? -4.919 12.496 6.343 1.00 72.94 72 PRO A O 1
ATOM 566 N N . LYS A 1 73 ? -4.052 12.842 8.376 1.00 75.62 73 LYS A N 1
ATOM 567 C CA . LYS A 1 73 ? -2.967 13.746 7.949 1.00 75.62 73 LYS A CA 1
ATOM 568 C C . LYS A 1 73 ? -2.046 13.150 6.870 1.00 75.62 73 LYS A C 1
ATOM 570 O O . LYS A 1 73 ? -1.400 13.903 6.146 1.00 75.62 73 LYS A O 1
ATOM 575 N N . PHE A 1 74 ? -2.019 11.821 6.705 1.00 76.44 74 PHE A N 1
ATOM 576 C CA . PHE A 1 74 ? -1.260 11.162 5.633 1.00 76.44 74 PHE A CA 1
ATOM 577 C C . PHE A 1 74 ? -1.756 11.547 4.228 1.00 76.44 74 PHE A C 1
ATOM 579 O O . PHE A 1 74 ? -0.959 11.586 3.293 1.00 76.44 74 PHE A O 1
ATOM 586 N N . VAL A 1 75 ? -3.046 11.879 4.080 1.00 75.50 75 VAL A N 1
ATOM 587 C CA . VAL A 1 75 ? -3.646 12.278 2.796 1.00 75.50 75 VAL A CA 1
ATOM 588 C C . VAL A 1 75 ? -3.073 13.613 2.322 1.00 75.50 75 VAL A C 1
ATOM 590 O O . VAL A 1 75 ? -2.756 13.764 1.145 1.00 75.50 75 VAL A O 1
ATOM 593 N N . LEU A 1 76 ? -2.862 14.563 3.240 1.00 79.62 76 LEU A N 1
ATOM 594 C CA . LEU A 1 76 ? -2.238 15.847 2.915 1.00 79.62 76 LEU A CA 1
ATOM 595 C C . LEU A 1 76 ? -0.785 15.659 2.463 1.00 79.62 76 LEU A C 1
ATOM 597 O O . LEU A 1 76 ? -0.365 16.261 1.479 1.00 79.62 76 LEU A O 1
ATOM 601 N N . GLY A 1 77 ? -0.038 14.781 3.140 1.00 81.44 77 GLY A N 1
ATOM 602 C CA . GLY A 1 77 ? 1.320 14.417 2.733 1.00 81.44 77 GLY A CA 1
ATOM 603 C C . GLY A 1 77 ? 1.365 13.809 1.329 1.00 81.44 77 GLY A C 1
ATOM 604 O O . GLY A 1 77 ? 2.203 14.206 0.523 1.00 81.44 77 GLY A O 1
ATOM 605 N N . PHE A 1 78 ? 0.430 12.909 1.006 1.00 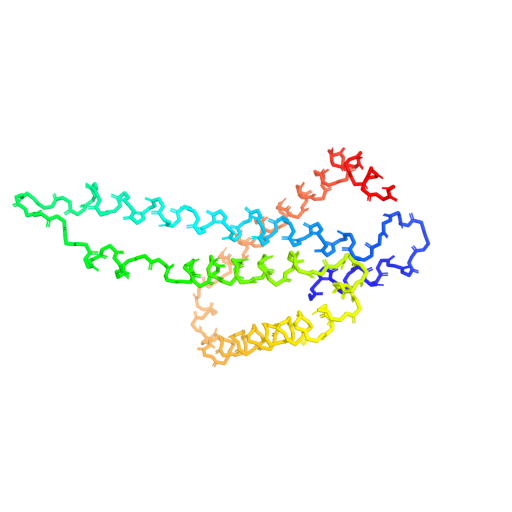77.75 78 PHE A N 1
ATOM 606 C CA . PHE A 1 78 ? 0.292 12.346 -0.342 1.00 77.75 78 PHE A CA 1
ATOM 607 C C . PHE A 1 78 ? -0.030 13.421 -1.388 1.00 77.75 78 PHE A C 1
ATOM 609 O O . PHE A 1 78 ? 0.597 13.450 -2.443 1.00 77.75 78 PHE A O 1
ATOM 616 N N . PHE A 1 79 ? -0.958 14.332 -1.086 1.00 79.94 79 PHE A N 1
ATOM 617 C CA . PHE A 1 79 ? -1.341 15.416 -1.991 1.00 79.94 79 PHE A CA 1
ATOM 618 C C . PHE A 1 79 ? -0.170 16.361 -2.294 1.00 79.94 79 PHE A C 1
ATOM 620 O O . PHE A 1 79 ? 0.125 16.631 -3.457 1.00 79.94 79 PHE A O 1
ATOM 627 N N . VAL A 1 80 ? 0.554 16.803 -1.261 1.00 84.81 80 VAL A N 1
ATOM 628 C CA . VAL A 1 80 ? 1.739 17.661 -1.419 1.00 84.81 80 VAL A CA 1
ATOM 629 C C . VAL A 1 80 ? 2.840 16.936 -2.195 1.00 84.81 80 VAL A C 1
ATOM 631 O O . VAL A 1 80 ? 3.395 17.501 -3.136 1.00 84.81 80 VAL A O 1
ATOM 634 N N . ALA A 1 81 ? 3.123 15.672 -1.862 1.00 83.81 81 ALA A N 1
ATOM 635 C CA . ALA A 1 81 ? 4.103 14.866 -2.587 1.00 83.81 81 ALA A CA 1
ATOM 636 C C . ALA A 1 81 ? 3.716 14.679 -4.063 1.00 83.81 81 ALA A C 1
ATOM 638 O O . ALA A 1 81 ? 4.584 14.742 -4.931 1.00 83.81 81 ALA A O 1
ATOM 639 N N . SER A 1 82 ? 2.423 14.506 -4.359 1.00 79.50 82 SER A N 1
ATOM 640 C CA . SER A 1 82 ? 1.919 14.418 -5.729 1.00 79.50 82 SER A CA 1
ATOM 641 C C . SER A 1 82 ? 2.148 15.716 -6.495 1.00 79.50 82 SER A C 1
ATOM 643 O O . SER A 1 82 ? 2.612 15.655 -7.625 1.00 79.50 82 SER A O 1
ATOM 645 N N . ILE A 1 83 ? 1.871 16.881 -5.899 1.00 85.38 83 ILE A N 1
ATOM 646 C CA . ILE A 1 83 ? 2.123 18.177 -6.548 1.00 85.38 83 ILE A CA 1
ATOM 647 C C . ILE A 1 83 ? 3.613 18.344 -6.838 1.00 85.38 83 ILE A C 1
ATOM 649 O O . ILE A 1 83 ? 3.980 18.666 -7.964 1.00 85.38 83 ILE A O 1
ATOM 653 N N . ILE A 1 84 ? 4.472 18.084 -5.850 1.00 86.56 84 ILE A N 1
ATOM 654 C CA . ILE A 1 84 ? 5.927 18.181 -6.016 1.00 86.56 84 ILE A CA 1
ATOM 655 C C . ILE A 1 84 ? 6.394 17.253 -7.142 1.00 86.56 84 ILE A C 1
ATOM 657 O O . ILE A 1 84 ? 7.138 17.681 -8.020 1.00 86.56 84 ILE A O 1
ATOM 661 N N . MET A 1 85 ? 5.925 16.003 -7.164 1.00 82.19 85 MET A N 1
ATOM 662 C CA . MET A 1 85 ? 6.302 15.045 -8.202 1.00 82.19 85 MET A CA 1
ATOM 663 C C . MET A 1 85 ? 5.791 15.464 -9.583 1.00 82.19 85 MET A C 1
ATOM 665 O O . MET A 1 85 ? 6.520 15.308 -10.560 1.00 82.19 85 MET A O 1
ATOM 669 N N . THR A 1 86 ? 4.584 16.023 -9.681 1.00 83.25 86 THR A N 1
ATOM 670 C CA . THR A 1 86 ? 4.040 16.554 -10.938 1.00 83.25 86 THR A CA 1
ATOM 671 C C . THR A 1 86 ? 4.861 17.737 -11.443 1.00 83.25 86 THR A C 1
ATOM 673 O O . THR A 1 86 ? 5.223 17.748 -12.613 1.00 83.25 86 THR A O 1
ATOM 676 N N . LEU A 1 87 ? 5.216 18.687 -10.570 1.00 86.06 87 LEU A N 1
ATOM 677 C CA . LEU A 1 87 ? 6.039 19.848 -10.928 1.00 86.06 87 LEU A CA 1
ATOM 678 C C . LEU A 1 87 ? 7.457 19.455 -11.338 1.00 86.06 87 LEU A C 1
ATOM 680 O O . LEU A 1 87 ? 8.016 20.047 -12.251 1.00 86.06 87 LEU A O 1
ATOM 684 N N . ILE A 1 88 ? 8.049 18.459 -10.676 1.00 81.56 88 ILE A N 1
ATOM 685 C CA . ILE A 1 88 ? 9.352 17.926 -11.078 1.00 81.56 88 ILE A CA 1
ATOM 686 C C . ILE A 1 88 ? 9.212 17.216 -12.425 1.00 81.56 88 ILE A C 1
ATOM 688 O O . ILE A 1 88 ? 9.988 17.487 -13.327 1.00 81.56 88 ILE A O 1
ATOM 692 N N . SER A 1 89 ? 8.209 16.352 -12.596 1.00 75.75 89 SER A N 1
ATOM 693 C CA . SER A 1 89 ? 8.045 15.561 -13.825 1.00 75.75 89 SER A CA 1
ATOM 694 C C . SER A 1 89 ? 7.694 16.415 -15.045 1.00 75.75 89 SER A C 1
ATOM 696 O O . SER A 1 89 ? 8.081 16.053 -16.148 1.00 75.75 89 SER A O 1
ATOM 698 N N . SER A 1 90 ? 7.002 17.549 -14.874 1.00 79.94 90 SER A N 1
ATOM 699 C CA . SER A 1 90 ? 6.630 18.433 -15.987 1.00 79.94 90 SER A CA 1
ATOM 700 C C . SER A 1 90 ? 7.817 19.159 -16.625 1.00 79.94 90 SER A C 1
ATOM 702 O O . SER A 1 90 ? 7.664 19.702 -17.713 1.00 79.94 90 SER A O 1
ATOM 704 N N . GLN A 1 91 ? 8.975 19.190 -15.958 1.00 78.44 91 GLN A N 1
ATOM 705 C CA . GLN A 1 91 ? 10.178 19.878 -16.438 1.00 78.44 91 GLN A CA 1
ATOM 706 C C . GLN A 1 91 ? 11.124 18.976 -17.242 1.00 78.44 91 GLN A C 1
ATOM 708 O O . GLN A 1 91 ? 12.130 19.467 -17.746 1.00 78.44 91 GLN A O 1
ATOM 713 N N . TYR A 1 92 ? 10.829 17.677 -17.359 1.00 74.81 92 TYR A N 1
ATOM 714 C CA . TYR A 1 92 ? 11.688 16.711 -18.047 1.00 74.81 92 TYR A CA 1
ATOM 715 C C . TYR A 1 92 ? 10.951 16.037 -19.200 1.00 74.81 92 TYR A C 1
ATOM 717 O O . TYR A 1 92 ? 9.758 15.740 -19.119 1.00 74.81 92 TYR A O 1
ATOM 725 N N . SER A 1 93 ? 11.690 15.749 -20.270 1.00 74.50 93 SER A N 1
ATOM 726 C CA . SER A 1 93 ? 11.212 14.885 -21.350 1.00 74.50 93 SER A CA 1
ATOM 727 C C . SER A 1 93 ? 11.042 13.435 -20.862 1.00 74.50 93 SER A C 1
ATOM 729 O O . SER A 1 93 ? 11.668 13.011 -19.888 1.00 74.50 93 SER A O 1
ATOM 731 N N . LEU A 1 94 ? 10.203 12.635 -21.534 1.00 64.88 94 LEU A N 1
ATOM 732 C CA . LEU A 1 94 ? 9.962 11.229 -21.161 1.00 64.88 94 LEU A CA 1
ATOM 733 C C . LEU A 1 94 ? 11.249 10.381 -21.160 1.00 64.88 94 LEU A C 1
ATOM 735 O O . LEU A 1 94 ? 11.365 9.454 -20.355 1.00 64.88 94 LEU A O 1
ATOM 739 N N . GLN A 1 95 ? 12.216 10.697 -22.031 1.00 66.56 95 GLN A N 1
ATOM 740 C CA . GLN A 1 95 ? 13.521 10.032 -22.045 1.00 66.56 95 GLN A CA 1
ATOM 741 C C . GLN A 1 95 ? 14.355 10.389 -20.802 1.00 66.56 95 GLN A C 1
ATOM 743 O O . GLN A 1 95 ? 14.774 9.491 -20.073 1.00 66.56 95 GLN A O 1
ATOM 748 N N . GLU A 1 96 ? 14.517 11.676 -20.483 1.00 68.31 96 GLU A N 1
ATOM 749 C CA . GLU A 1 96 ? 15.283 12.115 -19.301 1.00 68.31 96 GLU A CA 1
ATOM 750 C C . GLU A 1 96 ? 14.618 11.708 -17.981 1.00 68.31 96 GLU A C 1
ATOM 752 O O . GLU A 1 96 ? 15.294 11.407 -16.996 1.00 68.31 96 GLU A O 1
ATOM 757 N N . TYR A 1 97 ? 13.286 11.633 -17.951 1.00 68.56 97 TYR A N 1
ATOM 758 C CA . TYR A 1 97 ? 12.555 11.126 -16.796 1.00 68.56 97 TYR A CA 1
ATOM 759 C C . TYR A 1 97 ? 12.949 9.679 -16.463 1.00 68.56 97 TYR A C 1
ATOM 761 O O . TYR A 1 97 ? 13.136 9.321 -15.295 1.00 68.56 97 TYR A O 1
ATOM 769 N N . ASN A 1 98 ? 13.080 8.836 -17.490 1.00 65.94 98 ASN A N 1
ATOM 770 C CA . ASN A 1 98 ? 13.406 7.427 -17.313 1.00 65.94 98 ASN A CA 1
ATOM 771 C C . ASN A 1 98 ? 14.884 7.194 -16.981 1.00 65.94 98 ASN A C 1
ATOM 773 O O . ASN A 1 98 ? 15.169 6.306 -16.177 1.00 65.94 98 ASN A O 1
ATOM 777 N N . GLU A 1 99 ? 15.798 7.990 -17.535 1.00 70.88 99 GLU A N 1
ATOM 778 C CA . GLU A 1 99 ? 17.237 7.810 -17.302 1.00 70.88 99 GLU A CA 1
ATOM 779 C C . GLU A 1 99 ? 17.768 8.538 -16.064 1.00 70.88 99 GLU A C 1
ATOM 781 O O . GLU A 1 99 ? 18.689 8.046 -15.419 1.00 70.88 99 GLU A O 1
ATOM 786 N N . VAL A 1 100 ? 17.190 9.683 -15.693 1.00 71.31 100 VAL A N 1
ATOM 787 C CA . VAL A 1 100 ? 17.732 10.538 -14.625 1.00 71.31 100 VAL A CA 1
ATOM 788 C C . VAL A 1 100 ? 16.837 10.505 -13.390 1.00 71.31 100 VAL A C 1
ATOM 790 O O . VAL A 1 100 ? 17.277 10.132 -12.300 1.00 71.31 100 VAL A O 1
ATOM 793 N N . LEU A 1 101 ? 15.552 10.835 -13.537 1.00 72.31 101 LEU A N 1
ATOM 794 C CA . LEU A 1 101 ? 14.642 10.968 -12.392 1.00 72.31 101 LEU A CA 1
ATOM 795 C C . LEU A 1 101 ? 14.268 9.626 -11.757 1.00 72.31 101 LEU A C 1
ATOM 797 O O . LEU A 1 101 ? 14.229 9.506 -10.527 1.00 72.31 101 LEU A O 1
ATOM 801 N N . LYS A 1 102 ? 13.996 8.601 -12.571 1.00 70.44 102 LYS A N 1
ATOM 802 C CA . LYS A 1 102 ? 13.659 7.265 -12.064 1.00 70.44 102 LYS A CA 1
ATOM 803 C C . LYS A 1 102 ? 14.760 6.676 -11.172 1.00 70.44 102 LYS A C 1
ATOM 805 O O . LYS A 1 102 ? 14.427 6.287 -10.050 1.00 70.44 102 LYS A O 1
ATOM 810 N N . PRO A 1 103 ? 16.033 6.591 -11.597 1.00 74.06 103 PRO A N 1
ATOM 811 C CA . PRO A 1 103 ? 17.070 5.988 -10.765 1.00 74.06 103 PRO A CA 1
ATOM 812 C C . PRO A 1 103 ? 17.524 6.885 -9.609 1.00 74.06 103 PRO A C 1
ATOM 814 O O . PRO A 1 103 ? 17.774 6.357 -8.530 1.00 74.06 103 PRO A O 1
ATOM 817 N N . LEU A 1 104 ? 17.592 8.211 -9.781 1.00 78.88 104 LEU A N 1
ATOM 818 C CA . LEU A 1 104 ? 18.134 9.099 -8.741 1.00 78.88 104 LEU A CA 1
ATOM 819 C C . LEU A 1 104 ? 17.116 9.486 -7.667 1.00 78.88 104 LEU A C 1
ATOM 821 O O . LEU A 1 104 ? 17.484 9.644 -6.506 1.00 78.88 104 LEU A O 1
ATOM 825 N N . LEU A 1 105 ? 15.840 9.635 -8.031 1.00 78.75 105 LEU A N 1
ATOM 826 C CA . LEU A 1 105 ? 14.807 10.119 -7.115 1.00 78.75 105 LEU A CA 1
ATOM 827 C C . LEU A 1 105 ? 13.812 9.012 -6.762 1.00 78.75 105 LEU A C 1
ATOM 829 O O . LEU A 1 105 ? 13.603 8.696 -5.590 1.00 78.75 105 LEU A O 1
ATOM 833 N N . VAL A 1 106 ? 13.220 8.368 -7.770 1.00 78.38 106 VAL A N 1
ATOM 834 C CA . VAL A 1 106 ? 12.149 7.382 -7.544 1.00 78.38 106 VAL A CA 1
ATOM 835 C C . VAL A 1 106 ? 12.691 6.074 -6.954 1.00 78.38 106 VAL A C 1
ATOM 837 O O . VAL A 1 106 ? 12.046 5.480 -6.088 1.00 78.38 106 VAL A O 1
ATOM 840 N N . GLY A 1 107 ? 13.866 5.620 -7.392 1.00 80.50 107 GLY A N 1
ATOM 841 C CA . GLY A 1 107 ? 14.517 4.390 -6.933 1.00 80.50 107 GLY A CA 1
ATOM 842 C C . GLY A 1 107 ? 14.766 4.374 -5.420 1.00 80.50 107 GLY A C 1
ATOM 843 O O . GLY A 1 107 ? 14.211 3.510 -4.732 1.00 80.50 107 GLY A O 1
ATOM 844 N N . PRO A 1 108 ? 15.513 5.347 -4.866 1.00 86.94 108 PRO A N 1
ATOM 845 C CA . PRO A 1 108 ? 15.758 5.447 -3.430 1.00 86.94 108 PRO A CA 1
ATOM 846 C C . PRO A 1 108 ? 14.473 5.575 -2.608 1.00 86.94 108 PRO A C 1
ATOM 848 O O . PRO A 1 108 ? 14.329 4.898 -1.591 1.00 86.94 108 PRO A O 1
ATOM 851 N N . ILE A 1 109 ? 13.489 6.359 -3.068 1.00 83.62 109 ILE A N 1
ATOM 852 C CA . ILE A 1 109 ? 12.185 6.486 -2.393 1.00 83.62 109 ILE A CA 1
ATOM 853 C C . ILE A 1 109 ? 11.457 5.133 -2.353 1.00 83.62 109 ILE A C 1
ATOM 855 O O . ILE A 1 109 ? 10.918 4.739 -1.315 1.00 83.62 109 ILE A O 1
ATOM 859 N N . LYS A 1 110 ? 11.463 4.374 -3.458 1.00 80.38 110 LYS A N 1
ATOM 860 C CA . LYS A 1 110 ? 10.883 3.022 -3.509 1.00 80.38 110 LYS A CA 1
ATOM 861 C C . LYS A 1 110 ? 11.611 2.053 -2.574 1.00 80.38 110 LYS A C 1
ATOM 863 O O . LYS A 1 110 ? 10.945 1.228 -1.937 1.00 80.38 110 LYS A O 1
ATOM 868 N N . ALA A 1 111 ? 12.935 2.147 -2.481 1.00 83.31 111 ALA A N 1
ATOM 869 C CA . ALA A 1 111 ? 13.738 1.339 -1.570 1.00 83.31 111 ALA A CA 1
ATOM 870 C C . ALA A 1 111 ? 13.417 1.671 -0.105 1.00 83.31 111 ALA A C 1
ATOM 872 O O . ALA A 1 111 ? 13.067 0.769 0.653 1.00 83.31 111 ALA A O 1
ATOM 873 N N . LEU A 1 112 ? 13.414 2.954 0.272 1.00 87.50 112 LEU A N 1
ATOM 874 C CA . LEU A 1 112 ? 13.046 3.413 1.617 1.00 87.50 112 LEU A CA 1
ATOM 875 C C . LEU A 1 112 ? 11.635 2.979 2.008 1.00 87.50 112 LEU A C 1
ATOM 877 O O . LEU A 1 112 ? 11.431 2.472 3.106 1.00 87.50 112 LEU A O 1
ATOM 881 N N . ARG A 1 113 ? 10.666 3.096 1.094 1.00 83.62 113 ARG A N 1
ATOM 882 C CA . ARG A 1 113 ? 9.306 2.578 1.296 1.00 83.62 113 ARG A CA 1
ATOM 883 C C . ARG A 1 113 ? 9.317 1.078 1.604 1.00 83.62 113 ARG A C 1
ATOM 885 O O . ARG A 1 113 ? 8.586 0.624 2.478 1.00 83.62 113 ARG A O 1
ATOM 892 N N . THR A 1 114 ? 10.127 0.306 0.882 1.00 81.69 114 THR A N 1
ATOM 893 C CA . THR A 1 114 ? 10.234 -1.148 1.076 1.00 81.69 114 THR A CA 1
ATOM 894 C C . THR A 1 114 ? 10.844 -1.470 2.439 1.00 81.69 114 THR A C 1
ATOM 896 O O . THR A 1 114 ? 10.273 -2.267 3.177 1.00 81.69 114 THR A O 1
ATOM 899 N N . TRP A 1 115 ? 11.925 -0.787 2.818 1.00 89.25 115 TRP A N 1
ATOM 900 C CA . TRP A 1 115 ? 12.531 -0.894 4.146 1.00 89.25 115 TRP A CA 1
ATOM 901 C C . TRP A 1 115 ? 11.563 -0.503 5.266 1.00 89.25 115 TRP A C 1
ATOM 903 O O . TRP A 1 115 ? 11.431 -1.241 6.236 1.00 89.25 115 TRP A O 1
ATOM 913 N N . ALA A 1 116 ? 10.826 0.599 5.116 1.00 86.81 116 ALA A N 1
ATOM 914 C CA . ALA A 1 116 ? 9.824 1.030 6.087 1.00 86.81 116 ALA A CA 1
ATOM 915 C C . ALA A 1 116 ? 8.714 -0.018 6.273 1.00 86.81 116 ALA A C 1
ATOM 917 O O . ALA A 1 116 ? 8.331 -0.309 7.405 1.00 86.81 116 ALA A O 1
ATOM 918 N N . PHE A 1 117 ? 8.233 -0.641 5.189 1.00 83.38 117 PHE A N 1
ATOM 919 C CA . PHE A 1 117 ? 7.271 -1.742 5.289 1.00 83.38 117 PHE A CA 1
ATOM 920 C C . PHE A 1 117 ? 7.865 -2.976 5.969 1.00 83.38 117 PHE A C 1
ATOM 922 O O . PHE A 1 117 ? 7.199 -3.565 6.817 1.00 83.38 117 PHE A O 1
ATOM 929 N N . ILE A 1 118 ? 9.103 -3.352 5.637 1.00 89.38 118 ILE A N 1
ATOM 930 C CA . ILE A 1 118 ? 9.790 -4.482 6.276 1.00 89.38 118 ILE A CA 1
ATOM 931 C C . ILE A 1 118 ? 9.920 -4.233 7.778 1.00 89.38 118 ILE A C 1
ATOM 933 O O . ILE A 1 118 ? 9.513 -5.085 8.563 1.00 89.38 118 ILE A O 1
ATOM 937 N N . PHE A 1 119 ? 10.404 -3.059 8.187 1.00 91.69 119 PHE A N 1
ATOM 938 C CA . PHE A 1 119 ? 10.519 -2.710 9.600 1.00 91.69 119 PHE A CA 1
ATOM 939 C C . PHE A 1 119 ? 9.162 -2.664 10.300 1.00 91.69 119 PHE A C 1
ATOM 941 O O . PHE A 1 119 ? 9.050 -3.167 11.410 1.00 91.69 119 PHE A O 1
ATOM 948 N N . CYS A 1 120 ? 8.117 -2.143 9.654 1.00 88.69 120 CYS A N 1
ATOM 949 C CA . CYS A 1 120 ? 6.768 -2.146 10.214 1.00 88.69 120 CYS A CA 1
ATOM 950 C C . CYS A 1 120 ? 6.267 -3.574 10.483 1.00 88.69 120 CYS A C 1
ATOM 952 O O . CYS A 1 120 ? 5.869 -3.880 11.606 1.00 88.69 120 CYS A O 1
ATOM 954 N N . PHE A 1 121 ? 6.342 -4.471 9.495 1.00 88.00 121 PHE A N 1
ATOM 955 C CA . PHE A 1 121 ? 5.922 -5.864 9.675 1.00 88.00 121 PHE A CA 1
ATOM 956 C C . PHE A 1 121 ? 6.809 -6.621 10.660 1.00 88.00 121 PHE A C 1
ATOM 958 O O . PHE A 1 121 ? 6.309 -7.445 11.422 1.00 88.00 121 PHE A O 1
ATOM 965 N N . PHE A 1 122 ? 8.101 -6.309 10.691 1.00 92.06 122 PHE A N 1
ATOM 966 C CA . PHE A 1 122 ? 9.024 -6.855 11.671 1.00 92.06 122 PHE A CA 1
ATOM 967 C C . PHE A 1 122 ? 8.653 -6.414 13.093 1.00 92.06 122 PHE A C 1
ATOM 969 O O . PHE A 1 122 ? 8.497 -7.259 13.969 1.00 92.06 122 PHE A O 1
ATOM 976 N N . SER A 1 123 ? 8.409 -5.120 13.323 1.00 91.38 123 SER A N 1
ATOM 977 C CA . SER A 1 123 ? 7.950 -4.598 14.616 1.00 91.38 123 SER A CA 1
ATOM 978 C C . SER A 1 123 ? 6.595 -5.174 15.032 1.00 91.38 123 SER A C 1
ATOM 980 O O . SER A 1 123 ? 6.429 -5.537 16.196 1.00 91.38 123 SER A O 1
ATOM 982 N N . ILE A 1 124 ? 5.639 -5.315 14.107 1.00 89.81 124 ILE A N 1
ATOM 983 C CA . ILE A 1 124 ? 4.361 -5.995 14.375 1.00 89.81 124 ILE A CA 1
ATOM 984 C C . ILE A 1 124 ? 4.622 -7.447 14.792 1.00 89.81 124 ILE A C 1
ATOM 986 O O . ILE A 1 124 ? 4.103 -7.886 15.813 1.00 89.81 124 ILE A O 1
ATOM 990 N N . GLY A 1 125 ? 5.466 -8.182 14.064 1.00 87.44 125 GLY A N 1
ATOM 991 C CA . GLY A 1 125 ? 5.819 -9.564 14.393 1.00 87.44 125 GLY A CA 1
ATOM 992 C C . GLY A 1 125 ? 6.472 -9.709 15.770 1.00 87.44 125 GLY A C 1
ATOM 993 O O . GLY A 1 125 ? 6.086 -10.588 16.535 1.00 87.44 125 GLY A O 1
ATOM 994 N N . LEU A 1 126 ? 7.400 -8.812 16.120 1.00 89.81 126 LEU A N 1
ATOM 995 C CA . LEU A 1 126 ? 8.073 -8.803 17.424 1.00 89.81 126 LEU A CA 1
ATOM 996 C C . LEU A 1 126 ? 7.142 -8.442 18.588 1.00 89.81 126 LEU A C 1
ATOM 998 O O . LEU A 1 126 ? 7.316 -8.943 19.696 1.00 89.81 126 LEU A O 1
ATOM 1002 N N . THR A 1 127 ? 6.166 -7.562 18.356 1.00 87.69 127 THR A N 1
ATOM 1003 C CA . THR A 1 127 ? 5.203 -7.131 19.386 1.00 87.69 127 THR A CA 1
ATOM 1004 C C . THR A 1 127 ? 3.997 -8.064 19.505 1.00 87.69 127 THR A C 1
ATOM 1006 O O . THR A 1 127 ? 3.278 -8.017 20.506 1.00 87.69 127 THR A O 1
ATOM 1009 N N . THR A 1 128 ? 3.781 -8.946 18.525 1.00 86.69 128 THR A N 1
ATOM 1010 C CA . THR A 1 128 ? 2.652 -9.879 18.508 1.00 86.69 128 THR A CA 1
ATOM 1011 C C . THR A 1 128 ? 2.827 -10.974 19.556 1.00 86.69 128 THR A C 1
ATOM 1013 O O . THR A 1 128 ? 3.736 -11.802 19.503 1.00 86.69 128 THR A O 1
ATOM 1016 N N . ARG A 1 129 ? 1.885 -11.043 20.500 1.00 85.06 129 ARG A N 1
ATOM 1017 C CA . ARG A 1 129 ? 1.813 -12.127 21.483 1.00 85.06 129 ARG A CA 1
ATOM 1018 C C . ARG A 1 129 ? 1.106 -13.333 20.878 1.00 85.06 129 ARG A C 1
ATOM 1020 O O . ARG A 1 129 ? -0.111 -13.466 20.971 1.00 85.06 129 ARG A O 1
ATOM 1027 N N . PHE A 1 130 ? 1.879 -14.254 20.304 1.00 80.75 130 PHE A N 1
ATOM 1028 C CA . PHE A 1 130 ? 1.351 -15.467 19.661 1.00 80.75 130 PHE A CA 1
ATOM 1029 C C . PHE A 1 130 ? 0.433 -16.303 20.561 1.00 80.75 130 PHE A C 1
ATOM 1031 O O . PHE A 1 130 ? -0.502 -16.924 20.070 1.00 80.75 130 PHE A O 1
ATOM 1038 N N . ARG A 1 131 ? 0.646 -16.281 21.883 1.00 79.56 131 ARG A N 1
ATOM 1039 C CA . ARG A 1 131 ? -0.226 -16.961 22.852 1.00 79.56 131 ARG A CA 1
ATOM 1040 C C . ARG A 1 131 ? -1.630 -16.354 22.916 1.00 79.56 131 ARG A C 1
ATOM 1042 O O . ARG A 1 131 ? -2.607 -17.089 22.991 1.00 79.56 131 ARG A O 1
ATOM 1049 N N . GLU A 1 132 ? -1.731 -15.028 22.876 1.00 79.38 132 GLU A N 1
ATOM 1050 C CA . GLU A 1 132 ? -3.020 -14.324 22.851 1.00 79.38 132 GLU A CA 1
ATOM 1051 C C . GLU A 1 132 ? -3.694 -14.514 21.485 1.00 79.38 132 GLU A C 1
ATOM 1053 O O . GLU A 1 132 ? -4.890 -14.789 21.417 1.00 79.38 132 GLU A O 1
ATOM 1058 N N . LEU A 1 133 ? -2.917 -14.513 20.399 1.00 78.25 133 LEU A N 1
ATOM 1059 C CA . LEU A 1 133 ? -3.430 -14.802 19.059 1.00 78.25 133 LEU A CA 1
ATOM 1060 C C . LEU A 1 133 ? -3.961 -16.241 18.931 1.00 78.25 133 LEU A C 1
ATOM 1062 O O . LEU A 1 133 ? -5.031 -16.454 18.369 1.00 78.25 133 LEU A O 1
ATOM 1066 N N . ALA A 1 134 ? -3.262 -17.229 19.498 1.00 76.44 134 ALA A N 1
ATOM 1067 C CA . ALA A 1 134 ? -3.706 -18.623 19.508 1.00 76.44 134 ALA A CA 1
ATOM 1068 C C . ALA A 1 134 ? -5.013 -18.813 20.297 1.00 76.44 134 ALA A C 1
ATOM 1070 O O . ALA A 1 134 ? -5.829 -19.665 19.946 1.00 76.44 134 ALA A O 1
ATOM 1071 N N . SER A 1 135 ? -5.253 -17.983 21.320 1.00 78.88 135 SER A N 1
ATOM 1072 C CA . SER A 1 135 ? -6.501 -18.004 22.093 1.00 78.88 135 SER A CA 1
ATOM 1073 C C . SER A 1 135 ? -7.723 -17.487 21.317 1.00 78.88 135 SER A C 1
ATOM 1075 O O . SER A 1 135 ? -8.848 -17.838 21.661 1.00 78.88 135 SER A O 1
ATOM 1077 N N . ALA A 1 136 ? -7.523 -16.737 20.222 1.00 75.94 136 ALA A N 1
ATOM 1078 C CA . ALA A 1 136 ? -8.601 -16.316 19.320 1.00 75.94 136 ALA A CA 1
ATOM 1079 C C . ALA A 1 136 ? -9.200 -17.486 18.504 1.00 75.94 136 ALA A C 1
ATOM 1081 O O . ALA A 1 136 ? -10.280 -17.359 17.919 1.00 75.94 136 ALA A O 1
ATOM 1082 N N . GLY A 1 137 ? -8.529 -18.644 18.492 1.00 80.31 137 GLY A N 1
ATOM 1083 C CA . GLY A 1 137 ? -9.000 -19.874 17.863 1.00 80.31 137 GLY A CA 1
ATOM 1084 C C . GLY A 1 137 ? -8.926 -19.873 16.333 1.00 80.31 137 GLY A C 1
ATOM 1085 O O . GLY A 1 137 ? -8.434 -18.950 15.690 1.00 80.31 137 GLY A O 1
ATOM 1086 N N . THR A 1 138 ? -9.427 -20.948 15.723 1.00 82.81 138 THR A N 1
ATOM 1087 C CA . THR A 1 138 ? -9.318 -21.198 14.273 1.00 82.81 138 THR A CA 1
ATOM 1088 C C . THR A 1 138 ? -10.448 -20.578 13.449 1.00 82.81 138 THR A C 1
ATOM 1090 O O . THR A 1 138 ? -10.332 -20.474 12.230 1.00 82.81 138 THR A O 1
ATOM 1093 N N . LYS A 1 139 ? -11.542 -20.132 14.081 1.00 84.56 139 LYS A N 1
ATOM 1094 C CA . LYS A 1 139 ? -12.710 -19.572 13.374 1.00 84.56 139 LYS A CA 1
ATOM 1095 C C . LYS A 1 139 ? -12.377 -18.304 12.568 1.00 84.56 139 LYS A C 1
ATOM 1097 O O . LYS A 1 139 ? -12.750 -18.263 11.396 1.00 84.56 139 LYS A O 1
ATOM 1102 N N . PRO A 1 140 ? -11.652 -17.303 13.113 1.00 84.44 140 PRO A N 1
ATOM 1103 C CA . PRO A 1 140 ? -11.273 -16.118 12.342 1.00 84.44 140 PRO A CA 1
ATOM 1104 C C . PRO A 1 140 ? -10.304 -16.455 11.205 1.00 84.44 140 PRO A C 1
ATOM 1106 O O . PRO A 1 140 ? -10.412 -15.899 10.116 1.00 84.44 140 PRO A O 1
ATOM 1109 N N . PHE A 1 141 ? -9.395 -17.408 11.438 1.00 85.88 141 PHE A N 1
ATOM 1110 C CA . PHE A 1 141 ? -8.447 -17.875 10.429 1.00 85.88 141 PHE A CA 1
ATOM 1111 C C . PHE A 1 141 ? -9.166 -18.481 9.219 1.00 85.88 141 PHE A C 1
ATOM 1113 O O . PHE A 1 141 ? -8.895 -18.091 8.083 1.00 85.88 141 PHE A O 1
ATOM 1120 N N . TRP A 1 142 ? -10.124 -19.384 9.451 1.00 89.31 142 TRP A N 1
ATOM 1121 C CA . TRP A 1 142 ? -10.905 -19.999 8.376 1.00 89.31 142 TRP A CA 1
ATOM 1122 C C . TRP A 1 142 ? -11.818 -19.006 7.660 1.00 89.31 142 TRP A C 1
ATOM 1124 O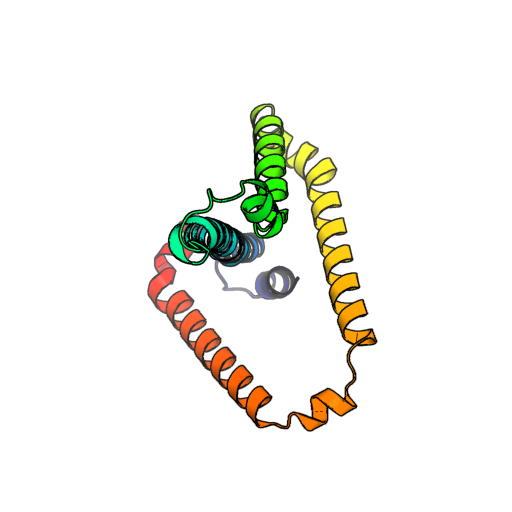 O . TRP A 1 142 ? -11.906 -19.067 6.438 1.00 89.31 142 TRP A O 1
ATOM 1134 N N . ALA A 1 143 ? -12.442 -18.068 8.380 1.00 90.00 143 ALA A N 1
ATOM 1135 C CA . ALA A 1 143 ? -13.262 -17.019 7.770 1.00 90.00 143 ALA A CA 1
ATOM 1136 C C . ALA A 1 143 ? -12.438 -16.092 6.860 1.00 90.00 143 ALA A C 1
ATOM 1138 O O . ALA A 1 143 ? -12.870 -15.738 5.765 1.00 90.00 143 ALA A O 1
ATOM 1139 N N . PHE A 1 144 ? -11.226 -15.723 7.283 1.00 87.12 144 PHE A N 1
ATOM 1140 C CA . PHE A 1 144 ? -10.333 -14.926 6.448 1.00 87.12 144 PHE A CA 1
ATOM 1141 C C . PHE A 1 144 ? -9.817 -15.731 5.252 1.00 87.12 144 PHE A C 1
ATOM 1143 O O . PHE A 1 144 ? -9.815 -15.240 4.126 1.00 87.12 144 PHE A O 1
ATOM 1150 N N . THR A 1 145 ? -9.429 -16.986 5.480 1.00 90.44 145 THR A N 1
ATOM 1151 C CA . THR A 1 145 ? -8.909 -17.871 4.431 1.00 90.44 145 THR A CA 1
ATOM 1152 C C . THR A 1 145 ? -9.964 -18.131 3.362 1.00 90.44 145 THR A C 1
ATOM 1154 O O . THR A 1 145 ? -9.661 -18.012 2.179 1.00 90.44 145 THR A O 1
ATOM 1157 N N . SER A 1 146 ? -11.214 -18.408 3.744 1.00 92.88 146 SER A N 1
ATOM 1158 C CA . SER A 1 146 ? -12.301 -18.599 2.782 1.00 92.88 146 SER A CA 1
ATOM 1159 C C . SER A 1 146 ? -12.576 -17.327 1.979 1.00 92.88 146 SER A C 1
ATOM 1161 O O . SER A 1 146 ? -12.694 -17.401 0.758 1.00 92.88 146 SER A O 1
ATOM 1163 N N . GLY A 1 147 ? -12.581 -16.154 2.623 1.00 90.56 147 GLY A N 1
ATOM 1164 C CA . GLY A 1 147 ? -12.718 -14.870 1.933 1.00 90.56 147 GLY A CA 1
ATOM 1165 C C . GLY A 1 147 ? -11.589 -14.607 0.932 1.00 90.56 147 GLY A C 1
ATOM 1166 O O . GLY A 1 147 ? -11.844 -14.172 -0.190 1.00 90.56 147 GLY A O 1
ATOM 1167 N N . VAL A 1 148 ? -10.341 -14.920 1.299 1.00 89.56 148 VAL A N 1
ATOM 1168 C CA . VAL A 1 148 ? -9.190 -14.808 0.391 1.00 89.56 148 VAL A CA 1
ATOM 1169 C C . VAL A 1 148 ? -9.323 -15.776 -0.780 1.00 89.56 148 VAL A C 1
ATOM 1171 O O . VAL A 1 148 ? -9.148 -15.352 -1.916 1.00 89.56 148 VAL A O 1
ATOM 1174 N N . VAL A 1 149 ? -9.673 -17.041 -0.537 1.00 93.31 149 VAL A N 1
ATOM 1175 C CA . VAL A 1 149 ? -9.850 -18.047 -1.598 1.00 93.31 149 VAL A CA 1
ATOM 1176 C C . VAL A 1 149 ? -10.922 -17.608 -2.593 1.00 93.31 149 VAL A C 1
ATOM 1178 O O . VAL A 1 149 ? -10.671 -17.609 -3.796 1.00 93.31 149 VAL A O 1
ATOM 1181 N N . VAL A 1 150 ? -12.083 -17.162 -2.108 1.00 93.69 150 VAL A N 1
ATOM 1182 C CA . VAL A 1 150 ? -13.166 -16.660 -2.966 1.00 93.69 150 VAL A CA 1
ATOM 1183 C C . VAL A 1 150 ? -12.702 -15.452 -3.780 1.00 93.69 150 VAL A C 1
ATOM 1185 O O . VAL A 1 150 ? -12.908 -15.424 -4.992 1.00 93.69 150 VAL A O 1
ATOM 1188 N N . ASN A 1 151 ? -12.021 -14.488 -3.154 1.00 88.88 151 ASN A N 1
ATOM 1189 C CA . ASN A 1 151 ? -11.505 -13.311 -3.854 1.00 88.88 151 ASN A CA 1
ATOM 1190 C C . ASN A 1 151 ? -10.433 -13.654 -4.893 1.00 88.88 151 ASN A C 1
ATOM 1192 O O . ASN A 1 151 ? -10.404 -13.038 -5.954 1.00 88.88 151 ASN A O 1
ATOM 1196 N N . VAL A 1 152 ? -9.559 -14.622 -4.613 1.00 88.25 152 VAL A N 1
ATOM 1197 C CA . VAL A 1 152 ? -8.536 -15.073 -5.564 1.00 88.25 152 VAL A CA 1
ATOM 1198 C C . VAL A 1 152 ? -9.190 -15.758 -6.760 1.00 88.25 152 VAL A C 1
ATOM 1200 O O . VAL A 1 152 ? -8.838 -15.440 -7.891 1.00 88.25 152 VAL A O 1
ATOM 1203 N N . ILE A 1 153 ? -10.170 -16.636 -6.532 1.00 90.50 153 ILE A N 1
ATOM 1204 C CA . ILE A 1 153 ? -10.896 -17.323 -7.610 1.00 90.50 153 ILE A CA 1
ATOM 1205 C C . ILE A 1 153 ? -11.675 -16.316 -8.461 1.00 90.50 153 ILE A C 1
ATOM 1207 O O . ILE A 1 153 ? -11.548 -16.322 -9.682 1.00 90.50 153 ILE A O 1
ATOM 1211 N N . LEU A 1 154 ? -12.437 -15.415 -7.836 1.00 87.81 154 LEU A N 1
ATOM 1212 C CA . LEU A 1 154 ? -13.171 -14.369 -8.552 1.00 87.81 154 LEU A CA 1
ATOM 1213 C C . LEU A 1 154 ? -12.230 -13.433 -9.308 1.00 87.81 154 LEU A C 1
ATOM 1215 O O . LEU A 1 154 ? -12.484 -13.125 -10.468 1.00 87.81 154 LEU A O 1
ATOM 1219 N N . GLY A 1 155 ? -11.131 -13.012 -8.680 1.00 84.44 155 GLY A N 1
ATOM 1220 C CA . GLY A 1 155 ? -10.111 -12.187 -9.318 1.00 84.44 155 GLY A CA 1
ATOM 1221 C C . GLY A 1 155 ? -9.485 -12.883 -10.524 1.00 84.44 155 GLY A C 1
ATOM 1222 O O . GLY A 1 155 ? -9.329 -12.260 -11.570 1.00 84.44 155 GLY A O 1
ATOM 1223 N N . PHE A 1 156 ? -9.195 -14.182 -10.415 1.00 84.81 156 PHE A N 1
ATOM 1224 C CA . PHE A 1 156 ? -8.679 -14.987 -11.518 1.00 84.81 156 PHE A CA 1
ATOM 1225 C C . PHE A 1 156 ? -9.692 -15.103 -12.659 1.00 84.81 156 PHE A C 1
ATOM 1227 O O . PHE A 1 156 ? -9.335 -14.853 -13.806 1.00 84.81 156 PHE A O 1
ATOM 1234 N N . ILE A 1 157 ? -10.958 -15.412 -12.366 1.00 87.44 157 ILE A N 1
ATOM 1235 C CA . ILE A 1 157 ? -12.034 -15.506 -13.367 1.00 87.44 157 ILE A CA 1
ATOM 1236 C C . ILE A 1 157 ? -12.237 -14.164 -14.077 1.00 87.44 157 ILE A C 1
ATOM 1238 O O . ILE A 1 157 ? -12.243 -14.103 -15.303 1.00 87.44 157 ILE A O 1
ATOM 1242 N N . LEU A 1 158 ? -12.354 -13.070 -13.323 1.00 84.19 158 LEU A N 1
ATOM 1243 C CA . LEU A 1 158 ? -12.509 -11.734 -13.896 1.00 84.19 158 LEU A CA 1
ATOM 1244 C C . LEU A 1 158 ? -11.300 -11.364 -14.759 1.00 84.19 158 LEU A C 1
ATOM 1246 O O . LEU A 1 158 ? -11.469 -10.884 -15.875 1.00 84.19 158 LEU A O 1
ATOM 1250 N N . SER A 1 159 ? -10.082 -11.632 -14.286 1.00 80.06 159 SER A N 1
ATOM 1251 C CA . SER A 1 159 ? -8.870 -11.324 -15.047 1.00 80.06 159 SER A CA 1
ATOM 1252 C C . SER A 1 159 ? -8.721 -12.171 -16.314 1.00 80.06 159 SER A C 1
ATOM 1254 O O . SER A 1 159 ? -8.251 -11.652 -17.320 1.00 80.06 159 SER A O 1
ATOM 1256 N N . SER A 1 160 ? -9.095 -13.454 -16.268 1.00 78.56 160 SER A N 1
ATOM 1257 C CA . SER A 1 160 ? -8.887 -14.428 -17.354 1.00 78.56 160 SER A CA 1
ATOM 1258 C C . SER A 1 160 ? -10.058 -14.569 -18.324 1.00 78.56 160 SER A C 1
ATOM 1260 O O . SER A 1 160 ? -9.892 -15.192 -19.365 1.00 78.56 160 SER A O 1
ATOM 1262 N N . ILE A 1 161 ? -11.229 -14.008 -18.014 1.00 80.12 161 ILE A N 1
ATOM 1263 C CA . ILE A 1 161 ? -12.408 -14.085 -18.890 1.00 80.12 161 ILE A CA 1
ATOM 1264 C C . ILE A 1 161 ? -12.912 -12.691 -19.261 1.00 80.12 161 ILE A C 1
ATOM 1266 O O . ILE A 1 161 ? -13.192 -12.438 -20.425 1.00 80.12 161 ILE A O 1
ATOM 1270 N N . VAL A 1 162 ? -13.019 -11.775 -18.293 1.00 76.94 162 VAL A N 1
ATOM 1271 C CA . VAL A 1 162 ? -13.640 -10.456 -18.517 1.00 76.94 162 VAL A CA 1
ATOM 1272 C C . VAL A 1 162 ? -12.623 -9.425 -18.995 1.00 76.94 162 VAL A C 1
ATOM 1274 O O . VAL A 1 162 ? -12.905 -8.653 -19.903 1.00 76.94 162 VAL A O 1
ATOM 1277 N N . PHE A 1 163 ? -11.427 -9.412 -18.407 1.00 77.12 163 PHE A N 1
ATOM 1278 C CA . PHE A 1 163 ? -10.409 -8.405 -18.711 1.00 77.12 163 PHE A CA 1
ATOM 1279 C C . PHE A 1 163 ? -9.349 -8.867 -19.718 1.00 77.12 163 PHE A C 1
ATOM 1281 O O . PHE A 1 163 ? -8.407 -8.122 -19.967 1.00 77.12 163 PHE A O 1
ATOM 1288 N N . VAL A 1 164 ? -9.485 -10.050 -20.330 1.00 73.94 164 VAL A N 1
ATOM 1289 C CA . VAL A 1 164 ? -8.499 -10.558 -21.307 1.00 73.94 164 VAL A CA 1
ATOM 1290 C C . VAL A 1 164 ? -8.284 -9.590 -22.460 1.00 73.94 164 VAL A C 1
ATOM 1292 O O . VAL A 1 164 ? -7.138 -9.260 -22.750 1.00 73.94 164 VAL A O 1
ATOM 1295 N N . GLU A 1 165 ? -9.357 -9.083 -23.066 1.00 70.19 165 GLU A N 1
ATOM 1296 C CA . GLU A 1 165 ? -9.245 -8.118 -24.167 1.00 70.19 165 GLU A CA 1
ATOM 1297 C C . GLU A 1 165 ? -8.568 -6.814 -23.717 1.00 70.19 165 GLU A C 1
ATOM 1299 O O . GLU A 1 165 ? -7.776 -6.234 -24.456 1.00 70.19 165 GLU A O 1
ATOM 1304 N N . TYR A 1 166 ? -8.817 -6.365 -22.482 1.00 73.19 166 TYR A N 1
ATOM 1305 C CA . TYR A 1 166 ? -8.157 -5.185 -21.917 1.00 73.19 166 TYR A CA 1
ATOM 1306 C C . TYR A 1 166 ? -6.650 -5.411 -21.725 1.00 73.19 166 TYR A C 1
ATOM 1308 O O . TYR A 1 166 ? -5.850 -4.553 -22.089 1.00 73.19 166 TYR A O 1
ATOM 1316 N N . TRP A 1 167 ? -6.251 -6.572 -21.197 1.00 69.50 167 TRP A N 1
ATOM 1317 C CA . TRP A 1 167 ? -4.840 -6.911 -20.993 1.00 69.50 167 TRP A CA 1
ATOM 1318 C C . TRP A 1 167 ? -4.089 -7.133 -22.311 1.00 69.50 167 TRP A C 1
ATOM 1320 O O . TRP A 1 167 ? -2.947 -6.700 -22.435 1.00 69.50 167 TRP A O 1
ATOM 1330 N N . GLN A 1 168 ? -4.723 -7.750 -23.310 1.00 68.31 168 GLN A N 1
ATOM 1331 C CA . GLN A 1 168 ? -4.127 -7.955 -24.635 1.00 68.31 168 GLN A CA 1
ATOM 1332 C C . GLN A 1 168 ? -3.898 -6.629 -25.376 1.00 68.31 168 GLN A C 1
ATOM 1334 O O . GLN A 1 168 ? -2.851 -6.442 -25.994 1.00 68.31 168 GLN A O 1
ATOM 1339 N N . ASN A 1 169 ? -4.822 -5.675 -25.243 1.00 67.81 169 ASN A N 1
ATOM 1340 C CA . ASN A 1 169 ? -4.678 -4.338 -25.826 1.00 67.81 169 ASN A CA 1
ATOM 1341 C C . ASN A 1 169 ? -3.643 -3.454 -25.106 1.00 67.81 169 ASN A C 1
ATOM 1343 O O . ASN A 1 169 ? -3.246 -2.431 -25.649 1.00 67.81 169 ASN A O 1
ATOM 1347 N N . LEU A 1 170 ? -3.201 -3.831 -23.901 1.00 59.25 170 LEU A N 1
ATOM 1348 C CA . LEU A 1 170 ? -2.151 -3.135 -23.144 1.00 59.25 170 LEU A CA 1
ATOM 1349 C C . LEU A 1 170 ? -0.732 -3.506 -23.605 1.00 59.25 170 LEU A C 1
ATOM 1351 O O . LEU A 1 170 ? 0.200 -2.757 -23.334 1.00 59.25 170 LEU A O 1
ATOM 1355 N N . SER A 1 171 ? -0.569 -4.649 -24.283 1.00 50.22 171 SER A N 1
ATOM 1356 C CA . SER A 1 171 ? 0.727 -5.135 -24.790 1.00 50.22 171 SER A CA 1
ATOM 1357 C C . SER A 1 171 ? 1.117 -4.610 -26.182 1.00 50.22 171 SER A C 1
ATOM 1359 O O . SER A 1 171 ? 2.141 -5.038 -26.717 1.00 50.22 171 SER A O 1
ATOM 1361 N N . HIS A 1 172 ? 0.313 -3.712 -26.762 1.00 40.88 172 HIS A N 1
ATOM 1362 C CA . HIS A 1 172 ? 0.535 -3.084 -28.069 1.00 40.88 172 HIS A CA 1
ATOM 1363 C C . HIS A 1 172 ? 0.916 -1.607 -27.955 1.00 40.88 172 HIS A C 1
ATOM 1365 O O . HIS A 1 172 ? 0.359 -0.911 -27.078 1.00 40.88 172 HIS A O 1
#

Foldseek 3Di:
DVLLVVQVVVVPDPPDPDHSVLSVVVCCCCPVVVPVVVVLVVQLVVLCCCQVPVPPDDPDDRDVVVSVVSRPVVSVVVVVVVVVVCVVVVVDDPVCCVVPVCVPPVVVVVVVVVVVVVVVVVVCVVPDDVVVVVVVDCVVVVVVVVVVVVCVVVVCCCVVPVCPVVSVVVSD

Sequence (172 aa):
AAAQAYGDMAAHVPGIPGSPDDAVWGFTLMKVVGRDIWIGIWAFVMAIISTTFWDRKSGTKPNPAEIWWRFPKFVLGFFVASIIMTLISSQYSLQEYNEVLKPLLVGPIKALRTWAFIFCFFSIGLTTRFRELASAGTKPFWAFTSGVVVNVILGFILSSIVFVEYWQNLSH

Radius of gyration: 21.76 Å; chains: 1; bounding box: 45×47×51 Å

Secondary structure (DSSP, 8-state):
-HHHHHHHHHTTSTT--S-HHHHHHHHHIIIIIIIIHHHHHHHHHHHHHIIIIIS--TT----HHHHHHHS-HHHHHHHHHHHHHHHHHTTS-HHHIIIIIIIIIIHHHHHHHHHHHHHHHHHHHHH--HHHHHHT-SHHHHHHHHHHHHHHHHHHHIIIIISHHHHHHHT-

pLDDT: mean 74.68, std 10.78, range [40.88, 93.69]